Protein AF-A0A2V9WJ87-F1 (afdb_monomer_lite)

Structure (mmCIF, N/CA/C/O backbone):
data_AF-A0A2V9WJ87-F1
#
_entry.id   AF-A0A2V9WJ87-F1
#
loop_
_atom_site.group_PDB
_atom_site.id
_atom_site.type_symbol
_atom_site.label_atom_id
_atom_site.label_alt_id
_atom_site.label_comp_id
_atom_site.label_asym_id
_atom_site.label_entity_id
_atom_site.label_seq_id
_atom_site.pdbx_PDB_ins_code
_atom_site.Cartn_x
_atom_site.Cartn_y
_atom_site.Cartn_z
_atom_site.occupancy
_atom_site.B_iso_or_equiv
_atom_site.auth_seq_id
_atom_site.auth_comp_id
_atom_site.auth_asym_id
_atom_site.auth_atom_id
_atom_site.pdbx_PDB_model_num
ATOM 1 N N . TYR A 1 1 ? 5.650 -14.999 -18.131 1.00 44.69 1 TYR A N 1
ATOM 2 C CA . TYR A 1 1 ? 6.413 -15.559 -16.998 1.00 44.69 1 TYR A CA 1
ATOM 3 C C . TYR A 1 1 ? 7.760 -14.860 -16.969 1.00 44.69 1 TYR A C 1
ATOM 5 O O . TYR A 1 1 ? 8.395 -14.814 -18.010 1.00 44.69 1 TYR A O 1
ATOM 13 N N . LEU A 1 2 ? 8.139 -14.256 -15.836 1.00 58.69 2 LEU A N 1
ATOM 14 C CA . LEU A 1 2 ? 9.395 -13.498 -15.696 1.00 58.69 2 LEU A CA 1
ATOM 15 C C . LEU A 1 2 ? 10.621 -14.422 -15.558 1.00 58.69 2 LEU A C 1
ATOM 17 O O . LEU A 1 2 ? 11.732 -14.021 -15.873 1.00 58.69 2 LEU A O 1
ATOM 21 N N . ILE A 1 3 ? 10.403 -15.671 -15.133 1.00 65.00 3 ILE A N 1
ATOM 22 C CA . ILE A 1 3 ? 11.434 -16.705 -15.019 1.00 65.00 3 ILE A CA 1
ATOM 23 C C . ILE A 1 3 ? 11.140 -17.795 -16.051 1.00 65.00 3 ILE A C 1
ATOM 25 O O . ILE A 1 3 ? 10.072 -18.415 -16.024 1.00 65.00 3 ILE A O 1
ATOM 29 N N . ASP A 1 4 ? 12.089 -18.030 -16.957 1.00 68.00 4 ASP A N 1
ATOM 30 C CA . ASP A 1 4 ? 12.098 -19.208 -17.819 1.00 68.00 4 ASP A CA 1
ATOM 31 C C . ASP A 1 4 ? 12.464 -20.420 -16.957 1.00 68.00 4 ASP A C 1
ATOM 33 O O . ASP A 1 4 ? 13.606 -20.577 -16.532 1.00 68.00 4 ASP A O 1
ATOM 37 N N . ARG A 1 5 ? 11.494 -21.300 -16.686 1.00 75.81 5 ARG A N 1
ATOM 38 C CA . ARG A 1 5 ? 11.727 -22.517 -15.889 1.00 75.81 5 ARG A CA 1
ATOM 39 C C . ARG A 1 5 ? 12.830 -23.402 -16.485 1.00 75.81 5 ARG A C 1
ATOM 41 O O . ARG A 1 5 ? 13.493 -24.119 -15.745 1.00 75.81 5 ARG A O 1
ATOM 48 N N . SER A 1 6 ? 13.010 -23.380 -17.806 1.00 79.81 6 SER A N 1
ATOM 49 C CA . SER A 1 6 ? 14.065 -24.136 -18.492 1.00 79.81 6 SER A CA 1
ATOM 50 C C . SER A 1 6 ? 15.422 -23.425 -18.478 1.00 79.81 6 SER A C 1
ATOM 52 O O . SER A 1 6 ? 16.446 -24.065 -18.705 1.00 79.81 6 SER A O 1
ATOM 54 N N . LYS A 1 7 ? 15.441 -22.122 -18.171 1.00 72.19 7 LYS A N 1
ATOM 55 C CA . LYS A 1 7 ? 16.635 -21.271 -18.095 1.00 72.19 7 LYS A CA 1
ATOM 56 C C . LYS A 1 7 ? 16.503 -20.273 -16.943 1.00 72.19 7 LYS A C 1
ATOM 58 O O . LYS A 1 7 ? 16.450 -19.065 -17.153 1.00 72.19 7 LYS A O 1
ATOM 63 N N . MET A 1 8 ? 16.487 -20.780 -15.710 1.00 73.00 8 MET A N 1
ATOM 64 C CA . MET A 1 8 ? 16.284 -19.971 -14.493 1.00 73.00 8 MET A CA 1
ATOM 65 C C . MET A 1 8 ? 17.456 -19.027 -14.158 1.00 73.00 8 MET A C 1
ATOM 67 O O . MET A 1 8 ? 17.445 -18.386 -13.113 1.00 73.00 8 MET A O 1
ATOM 71 N N . GLY A 1 9 ? 18.467 -18.947 -15.030 1.00 71.12 9 GLY A N 1
ATOM 72 C CA . GLY A 1 9 ? 19.769 -18.366 -14.727 1.00 71.12 9 GLY A CA 1
ATOM 73 C C . GLY A 1 9 ? 20.546 -19.262 -13.757 1.00 71.12 9 GLY A C 1
ATOM 74 O O . GLY A 1 9 ? 20.034 -19.688 -12.727 1.00 71.12 9 GLY A O 1
ATOM 75 N N . HIS A 1 10 ? 21.790 -19.598 -14.090 1.00 71.12 10 HIS A N 1
ATOM 76 C CA . HIS A 1 10 ? 22.669 -20.310 -13.159 1.00 71.12 10 HIS A CA 1
ATOM 77 C C . HIS A 1 10 ? 23.276 -19.322 -12.165 1.00 71.12 10 HIS A C 1
ATOM 79 O O . HIS A 1 10 ? 23.494 -18.169 -12.516 1.00 71.12 10 HIS A O 1
ATOM 85 N N . TYR A 1 11 ? 23.583 -19.778 -10.951 1.00 75.00 11 TYR A N 1
ATOM 86 C CA . TYR A 1 11 ? 24.347 -18.994 -9.980 1.00 75.00 11 TYR A CA 1
ATOM 87 C C . TYR A 1 11 ? 25.627 -18.430 -10.616 1.00 75.00 11 TYR A C 1
ATOM 89 O O . TYR A 1 11 ? 26.468 -19.199 -11.093 1.00 75.00 11 TYR A O 1
ATOM 97 N N . CYS A 1 12 ? 25.788 -17.104 -10.624 1.00 74.50 12 CYS A N 1
ATOM 98 C CA . CYS A 1 12 ? 26.999 -16.484 -11.151 1.00 74.50 12 CYS A CA 1
ATOM 99 C C . CYS A 1 12 ? 28.064 -16.276 -10.062 1.00 74.50 12 CYS A C 1
ATOM 101 O O . CYS A 1 12 ? 28.164 -15.208 -9.465 1.00 74.50 12 CYS A O 1
ATOM 103 N N . ALA A 1 13 ? 28.912 -17.287 -9.850 1.00 73.88 13 ALA A N 1
ATOM 104 C CA . ALA A 1 13 ? 29.952 -17.295 -8.811 1.00 73.88 13 ALA A CA 1
ATOM 105 C C . ALA A 1 13 ? 31.088 -16.260 -8.992 1.00 73.88 13 ALA A C 1
ATOM 107 O O . ALA A 1 13 ? 31.872 -16.058 -8.070 1.00 73.88 13 ALA A O 1
ATOM 108 N N . GLY A 1 14 ? 31.209 -15.636 -10.170 1.00 78.25 14 GLY A N 1
ATOM 109 C CA . GLY A 1 14 ? 32.289 -14.696 -10.508 1.00 78.25 14 GLY A CA 1
ATOM 110 C C . GLY A 1 14 ? 31.815 -13.395 -11.154 1.00 78.25 14 GLY A C 1
ATOM 111 O O . GLY A 1 14 ? 32.627 -12.649 -11.700 1.00 78.25 14 GLY A O 1
ATOM 112 N N . CYS A 1 15 ? 30.509 -13.124 -11.140 1.00 76.56 15 CYS A N 1
ATOM 113 C CA . CYS A 1 15 ? 29.989 -11.867 -11.656 1.00 76.56 15 CYS A CA 1
ATOM 114 C C . CYS A 1 15 ? 30.358 -10.719 -10.714 1.00 76.56 15 CYS A C 1
ATOM 116 O O . CYS A 1 15 ? 30.131 -10.787 -9.512 1.00 76.56 15 CYS A O 1
ATOM 118 N N . THR A 1 16 ? 30.867 -9.627 -11.279 1.00 75.31 16 THR A N 1
ATOM 119 C CA . THR A 1 16 ? 31.086 -8.360 -10.560 1.00 75.31 16 THR A CA 1
ATOM 120 C C . THR A 1 16 ? 29.870 -7.430 -10.627 1.00 75.31 16 THR A C 1
ATOM 122 O O . THR A 1 16 ? 29.937 -6.295 -10.161 1.00 75.31 16 THR A O 1
ATOM 125 N N . ARG A 1 17 ? 28.778 -7.887 -11.258 1.00 71.69 17 ARG A N 1
ATOM 126 C CA . ARG A 1 17 ? 27.504 -7.177 -11.435 1.00 71.69 17 ARG A CA 1
ATOM 127 C C . ARG A 1 17 ? 26.336 -8.157 -11.401 1.00 71.69 17 ARG A C 1
ATOM 129 O O . ARG A 1 17 ? 26.476 -9.290 -11.867 1.00 71.69 17 ARG A O 1
ATOM 136 N N . ASP A 1 18 ? 25.175 -7.685 -10.973 1.00 74.62 18 ASP A N 1
ATOM 137 C CA . ASP A 1 18 ? 23.938 -8.459 -10.850 1.00 74.62 18 ASP A CA 1
ATOM 138 C C . ASP A 1 18 ? 23.266 -8.745 -12.205 1.00 74.62 18 ASP A C 1
ATOM 140 O O . ASP A 1 18 ? 22.149 -8.332 -12.501 1.00 74.62 18 ASP A O 1
ATOM 144 N N . SER A 1 19 ? 23.962 -9.498 -13.061 1.00 75.94 19 SER A N 1
ATOM 145 C CA . SER A 1 19 ? 23.537 -9.836 -14.432 1.00 75.94 19 SER A CA 1
ATOM 146 C C . SER A 1 19 ? 22.246 -10.662 -14.525 1.00 75.94 19 SER A C 1
ATOM 148 O O . SER A 1 19 ? 21.696 -10.821 -15.613 1.00 75.94 19 SER A O 1
ATOM 150 N N . GLN A 1 20 ? 21.767 -11.195 -13.399 1.00 78.19 20 GLN A N 1
ATOM 151 C CA . GLN A 1 20 ? 20.549 -12.002 -13.303 1.00 78.19 20 GLN A CA 1
ATOM 152 C C . GLN A 1 20 ? 19.342 -11.203 -12.796 1.00 78.19 20 GLN A C 1
ATOM 154 O O . GLN A 1 20 ? 18.224 -11.721 -12.789 1.00 78.19 20 GLN A O 1
ATOM 159 N N . ILE A 1 21 ? 19.552 -9.960 -12.361 1.00 80.88 21 ILE A N 1
ATOM 160 C CA . ILE A 1 21 ? 18.493 -9.097 -11.855 1.00 80.88 21 ILE A CA 1
ATOM 161 C C . ILE A 1 21 ? 17.930 -8.289 -13.021 1.00 80.88 21 ILE A C 1
ATOM 163 O O . ILE A 1 21 ? 18.637 -7.539 -13.687 1.00 80.88 21 ILE A O 1
ATOM 167 N N . VAL A 1 22 ? 16.631 -8.458 -13.279 1.00 85.00 22 VAL A N 1
ATOM 168 C CA . VAL A 1 22 ? 15.937 -7.777 -14.386 1.00 85.00 22 VAL A CA 1
ATOM 169 C C . VAL A 1 22 ? 15.957 -6.258 -14.198 1.00 85.00 22 VAL A C 1
ATOM 171 O O . VAL A 1 22 ? 16.007 -5.512 -15.174 1.00 85.00 22 VAL A O 1
ATOM 174 N N . GLN A 1 23 ? 15.913 -5.796 -12.946 1.00 91.31 23 GLN A N 1
ATOM 175 C CA . GLN A 1 23 ? 15.969 -4.384 -12.609 1.00 91.31 23 GLN A CA 1
ATOM 176 C C . GLN A 1 23 ? 16.370 -4.164 -11.154 1.00 91.31 23 GLN A C 1
ATOM 178 O O . GLN A 1 23 ? 15.815 -4.791 -10.254 1.00 91.31 23 GLN A O 1
ATOM 183 N N . GLU A 1 24 ? 17.241 -3.186 -10.931 1.00 91.56 24 GLU A N 1
ATOM 184 C CA . GLU A 1 24 ? 17.530 -2.634 -9.612 1.00 91.56 24 GLU A CA 1
ATOM 185 C C . GLU A 1 24 ? 17.146 -1.161 -9.586 1.00 91.56 24 GLU A C 1
ATOM 187 O O . GLU A 1 24 ? 17.433 -0.416 -10.523 1.00 91.56 24 GLU A O 1
ATOM 192 N N . LEU A 1 25 ? 16.499 -0.738 -8.502 1.00 94.12 25 LEU A N 1
ATOM 193 C CA . LEU A 1 25 ? 16.142 0.657 -8.265 1.00 94.12 25 LEU A CA 1
ATOM 194 C C . LEU A 1 25 ? 16.684 1.094 -6.898 1.00 94.12 25 LEU A C 1
ATOM 196 O O . LEU A 1 25 ? 15.941 1.091 -5.910 1.00 94.12 25 LEU A O 1
ATOM 200 N N . PRO A 1 26 ? 17.983 1.438 -6.813 1.00 92.19 26 PRO A N 1
ATOM 201 C CA . PRO A 1 26 ? 18.591 1.873 -5.565 1.00 92.19 26 PRO A CA 1
ATOM 202 C C . PRO A 1 26 ? 17.840 3.072 -4.982 1.00 92.19 26 PRO A C 1
ATOM 204 O O . PRO A 1 26 ? 17.550 4.037 -5.690 1.00 92.19 26 PRO A O 1
ATOM 207 N N . SER A 1 27 ? 17.521 3.005 -3.689 1.00 92.44 27 SER A N 1
ATOM 208 C CA . SER A 1 27 ? 16.858 4.088 -2.948 1.00 92.44 27 SER A CA 1
ATOM 209 C C . SER A 1 27 ? 15.468 4.490 -3.467 1.00 92.44 27 SER A C 1
ATOM 211 O O . SER A 1 27 ? 14.987 5.579 -3.151 1.00 92.44 27 SER A O 1
ATOM 213 N N . ALA A 1 28 ? 14.790 3.636 -4.245 1.00 94.75 28 ALA A N 1
ATOM 214 C CA . ALA A 1 28 ? 13.426 3.919 -4.704 1.00 94.75 28 ALA A CA 1
ATOM 215 C C . ALA A 1 28 ? 12.392 3.933 -3.567 1.00 94.75 28 ALA A C 1
ATOM 217 O O . ALA A 1 28 ? 11.374 4.623 -3.674 1.00 94.75 28 ALA A O 1
ATOM 218 N N . LEU A 1 29 ? 12.668 3.184 -2.498 1.00 95.25 29 LEU A N 1
ATOM 219 C CA . LEU 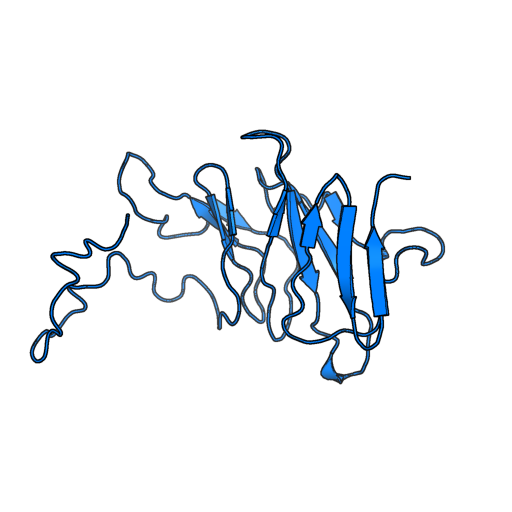A 1 29 ? 11.877 3.063 -1.276 1.00 95.25 29 LEU A CA 1
ATOM 220 C C . LEU A 1 29 ? 12.812 3.103 -0.060 1.00 95.25 29 LEU A C 1
ATOM 222 O O . LEU A 1 29 ? 14.018 2.875 -0.182 1.00 95.25 29 LEU A O 1
ATOM 226 N N . THR A 1 30 ? 12.239 3.343 1.114 1.00 95.38 30 THR A N 1
ATOM 227 C CA . THR A 1 30 ? 12.860 3.012 2.406 1.00 95.38 30 THR A CA 1
ATOM 228 C C . THR A 1 30 ? 12.801 1.491 2.663 1.00 95.38 30 THR A C 1
ATOM 230 O O . THR A 1 30 ? 12.518 0.704 1.755 1.00 95.38 30 THR A O 1
ATOM 233 N N . SER A 1 31 ? 13.057 1.049 3.901 1.00 95.44 31 SER A N 1
ATOM 234 C CA . SER A 1 31 ? 12.901 -0.348 4.322 1.00 95.44 31 SER A CA 1
ATOM 235 C C . SER A 1 31 ? 11.501 -0.883 3.998 1.00 95.44 31 SER A C 1
ATOM 237 O O . SER A 1 31 ? 10.500 -0.466 4.579 1.00 95.44 31 SER A O 1
ATOM 239 N N . ASN A 1 32 ? 11.421 -1.828 3.065 1.00 95.62 32 ASN A N 1
ATOM 240 C CA . ASN A 1 32 ? 10.158 -2.398 2.617 1.00 95.62 32 ASN A CA 1
ATOM 241 C C . ASN A 1 32 ? 9.959 -3.806 3.199 1.00 95.62 32 ASN A C 1
ATOM 243 O O . ASN A 1 32 ? 10.649 -4.745 2.806 1.00 95.62 32 ASN A O 1
ATOM 247 N N . PHE A 1 33 ? 8.977 -3.957 4.091 1.00 96.69 33 PHE A N 1
ATOM 248 C CA . PHE A 1 33 ? 8.603 -5.236 4.720 1.00 96.69 33 PHE A CA 1
ATOM 249 C C . PHE A 1 33 ? 7.301 -5.826 4.156 1.00 96.69 33 PHE A C 1
ATOM 251 O O . PHE A 1 33 ? 6.679 -6.689 4.774 1.00 96.69 33 PHE A O 1
ATOM 258 N N . SER A 1 34 ? 6.875 -5.333 2.996 1.00 94.44 34 SER A N 1
ATOM 259 C CA . SER A 1 34 ? 5.549 -5.564 2.429 1.00 94.44 34 SER A CA 1
ATOM 260 C C . SER A 1 34 ? 5.637 -6.057 0.989 1.00 94.44 34 SER A C 1
ATOM 262 O O . SER A 1 34 ? 6.602 -5.770 0.278 1.00 94.44 34 SER A O 1
ATOM 264 N N . ALA A 1 35 ? 4.610 -6.769 0.528 1.00 96.50 35 ALA A N 1
ATOM 265 C CA . ALA A 1 35 ? 4.485 -7.107 -0.887 1.00 96.50 35 ALA A CA 1
ATOM 266 C C . ALA A 1 35 ? 3.876 -5.928 -1.671 1.00 96.50 35 ALA A C 1
ATOM 268 O O . ALA A 1 35 ? 3.003 -5.243 -1.137 1.00 96.50 35 ALA A O 1
ATOM 269 N N . PRO A 1 36 ? 4.292 -5.678 -2.925 1.00 97.69 36 PRO A N 1
ATOM 270 C CA . PRO A 1 36 ? 3.617 -4.705 -3.770 1.00 97.69 36 PRO A CA 1
ATOM 271 C C . PRO A 1 36 ? 2.269 -5.218 -4.271 1.00 97.69 36 PRO A C 1
ATOM 273 O O . PRO A 1 36 ? 2.025 -6.424 -4.339 1.00 97.69 36 PRO A O 1
ATOM 276 N N . ALA A 1 37 ? 1.441 -4.292 -4.747 1.00 98.44 37 ALA A N 1
ATOM 277 C CA . ALA A 1 37 ? 0.258 -4.616 -5.533 1.00 98.44 37 ALA A CA 1
ATOM 278 C C . ALA A 1 37 ? 0.397 -4.088 -6.960 1.00 98.44 37 ALA A C 1
ATOM 280 O O . ALA A 1 37 ? 1.001 -3.042 -7.178 1.00 98.44 37 ALA A O 1
ATOM 281 N N . TYR A 1 38 ? -0.177 -4.787 -7.936 1.00 98.19 38 TYR A N 1
ATOM 282 C CA . TYR A 1 38 ? -0.192 -4.362 -9.334 1.00 98.19 38 TYR A CA 1
ATOM 283 C C . TYR A 1 38 ? -1.622 -4.109 -9.798 1.00 98.19 38 TYR A C 1
ATOM 285 O O . TYR A 1 38 ? -2.517 -4.918 -9.551 1.00 98.19 38 TYR A O 1
ATOM 293 N N . TRP A 1 39 ? -1.821 -3.017 -10.530 1.00 98.44 39 TRP A N 1
ATOM 294 C CA . TRP A 1 39 ? -3.042 -2.773 -11.282 1.00 98.44 39 TRP A CA 1
ATOM 295 C C . TRP A 1 39 ? -2.771 -1.857 -12.467 1.00 98.44 39 TRP A C 1
ATOM 297 O O . TRP A 1 39 ? -2.139 -0.817 -12.317 1.00 98.44 39 TRP A O 1
ATOM 307 N N . ASN A 1 40 ? -3.276 -2.240 -13.641 1.00 97.12 40 ASN A N 1
ATOM 308 C CA . ASN A 1 40 ? -3.309 -1.402 -14.840 1.00 97.12 40 ASN A CA 1
ATOM 309 C C . ASN A 1 40 ? -1.969 -0.692 -15.146 1.00 97.12 40 ASN A C 1
ATOM 311 O O . ASN A 1 40 ? -1.891 0.535 -15.181 1.00 97.12 40 ASN A O 1
ATOM 315 N N . ASN A 1 41 ? -0.898 -1.474 -15.326 1.00 97.31 41 ASN A N 1
ATOM 316 C CA . ASN A 1 41 ? 0.463 -0.977 -15.590 1.00 97.31 41 ASN A CA 1
ATOM 317 C C . ASN A 1 41 ? 1.040 -0.063 -14.499 1.00 97.31 41 ASN A C 1
ATOM 319 O O . ASN A 1 41 ? 1.945 0.723 -14.764 1.00 97.31 41 ASN A O 1
ATOM 323 N N . THR A 1 42 ? 0.546 -0.184 -13.270 1.00 98.62 42 THR A N 1
ATOM 324 C CA . THR A 1 42 ? 1.065 0.528 -12.104 1.00 98.62 42 THR A CA 1
ATOM 325 C C . THR A 1 42 ? 1.336 -0.463 -10.980 1.00 98.62 42 THR A C 1
ATOM 327 O O . THR A 1 42 ? 0.518 -1.343 -10.710 1.00 98.62 42 THR A O 1
ATOM 330 N N . VAL A 1 43 ? 2.491 -0.332 -10.331 1.00 98.62 43 VAL A N 1
ATOM 331 C CA . VAL A 1 43 ? 2.865 -1.102 -9.142 1.00 98.62 43 VAL A CA 1
ATOM 332 C C . VAL A 1 43 ? 2.920 -0.167 -7.942 1.00 98.62 43 VAL A C 1
ATOM 334 O O . VAL A 1 43 ? 3.503 0.915 -8.009 1.00 98.62 43 VAL A O 1
ATOM 337 N N . TYR A 1 44 ? 2.298 -0.590 -6.849 1.00 98.81 44 TYR A N 1
ATOM 338 C CA . TYR A 1 44 ? 2.120 0.181 -5.628 1.00 98.81 44 TYR A CA 1
ATOM 339 C C . TYR A 1 44 ? 2.928 -0.436 -4.493 1.00 98.81 44 TYR A C 1
ATOM 341 O O . TYR A 1 44 ? 2.838 -1.642 -4.259 1.00 98.81 44 TYR A O 1
ATOM 349 N N . PHE A 1 45 ? 3.663 0.399 -3.766 1.00 98.50 45 PHE A N 1
ATOM 350 C CA . PHE A 1 45 ? 4.467 0.013 -2.608 1.00 98.50 45 PHE A CA 1
ATOM 351 C C . PHE A 1 45 ? 4.148 0.914 -1.419 1.00 98.50 45 PHE A C 1
ATOM 353 O O . PHE A 1 45 ? 3.873 2.102 -1.601 1.00 98.50 45 PHE A O 1
ATOM 360 N N . TRP A 1 46 ? 4.235 0.365 -0.208 1.00 98.00 46 TRP A N 1
ATOM 361 C CA . TRP A 1 46 ? 4.130 1.141 1.025 1.00 98.00 46 TRP A CA 1
ATOM 362 C C . TRP A 1 46 ? 5.157 0.653 2.050 1.00 98.00 46 TRP A C 1
ATOM 364 O O . TRP A 1 46 ? 4.909 -0.268 2.833 1.00 98.00 46 TRP A O 1
ATOM 374 N N . ALA A 1 47 ? 6.333 1.270 2.003 1.00 97.94 47 ALA A N 1
ATOM 375 C CA . ALA A 1 47 ? 7.460 0.948 2.867 1.00 97.94 47 ALA A CA 1
ATOM 376 C C . ALA A 1 47 ? 7.335 1.609 4.258 1.00 97.94 47 ALA A C 1
ATOM 378 O O . ALA A 1 47 ? 6.458 2.444 4.496 1.00 97.94 47 ALA A O 1
ATOM 379 N N . GLU A 1 48 ? 8.200 1.215 5.191 1.00 98.00 48 GLU A N 1
ATOM 380 C CA . GLU A 1 48 ? 8.286 1.798 6.533 1.00 98.00 48 GLU A CA 1
ATOM 381 C C . GLU A 1 48 ? 8.730 3.267 6.477 1.00 98.00 48 GLU A C 1
ATOM 383 O O . GLU A 1 48 ? 9.681 3.612 5.779 1.00 98.00 48 GLU A O 1
ATOM 388 N N . ASN A 1 49 ? 8.111 4.129 7.287 1.00 97.69 49 ASN A N 1
ATOM 389 C CA . ASN A 1 49 ? 8.401 5.567 7.358 1.00 97.69 49 ASN A CA 1
ATOM 390 C C . ASN A 1 49 ? 8.325 6.254 5.985 1.00 97.69 49 ASN A C 1
ATOM 392 O O . ASN A 1 49 ? 8.999 7.252 5.729 1.00 97.69 49 ASN A O 1
ATOM 396 N N . ASP A 1 50 ? 7.482 5.718 5.107 1.00 97.62 50 ASP A N 1
ATOM 397 C CA . ASP A 1 50 ? 7.287 6.188 3.746 1.00 97.62 50 ASP A CA 1
ATOM 398 C C . ASP A 1 50 ? 5.795 6.276 3.425 1.00 97.62 50 ASP A C 1
ATOM 400 O O . ASP A 1 50 ? 4.925 5.835 4.185 1.00 97.62 50 ASP A O 1
ATOM 404 N N . VAL A 1 51 ? 5.505 6.904 2.296 1.00 98.06 51 VAL A N 1
ATOM 405 C CA . VAL A 1 51 ? 4.161 7.088 1.754 1.00 98.06 51 VAL A CA 1
ATOM 406 C C . VAL A 1 51 ? 3.832 5.992 0.740 1.00 98.06 51 VAL A C 1
ATOM 408 O O . VAL A 1 51 ? 4.725 5.325 0.214 1.00 98.06 51 VAL A O 1
ATOM 411 N N . LEU A 1 52 ? 2.549 5.843 0.400 1.00 98.62 52 LEU A N 1
ATOM 412 C CA . LEU A 1 52 ? 2.144 5.015 -0.737 1.00 98.62 52 LEU A CA 1
ATOM 413 C C . LEU A 1 52 ? 2.783 5.573 -2.002 1.00 98.62 52 LEU A C 1
ATOM 415 O O . LEU A 1 52 ? 2.528 6.725 -2.355 1.00 98.62 52 LEU A O 1
ATOM 419 N N . ARG A 1 53 ? 3.568 4.764 -2.708 1.00 98.56 53 ARG A N 1
ATOM 420 C CA . ARG A 1 53 ? 4.212 5.140 -3.970 1.00 98.56 53 ARG A CA 1
ATOM 421 C C . ARG A 1 53 ? 3.685 4.287 -5.104 1.00 98.56 53 ARG A C 1
ATOM 423 O O . ARG A 1 53 ? 3.580 3.071 -4.974 1.00 98.56 53 ARG A O 1
ATOM 430 N N . ALA A 1 54 ? 3.386 4.937 -6.220 1.00 98.69 54 ALA A N 1
ATOM 431 C CA . ALA A 1 54 ? 2.982 4.308 -7.466 1.00 98.69 54 ALA A CA 1
ATOM 432 C C . ALA A 1 54 ? 4.118 4.434 -8.486 1.00 98.69 54 ALA A C 1
ATOM 434 O O . ALA A 1 54 ? 4.605 5.538 -8.721 1.00 98.69 54 ALA A O 1
ATOM 435 N N . PHE A 1 55 ? 4.513 3.332 -9.110 1.00 98.62 55 PHE A N 1
ATOM 436 C CA . PHE A 1 55 ? 5.498 3.272 -10.193 1.00 98.62 55 PHE A CA 1
ATOM 437 C C . PHE A 1 55 ? 4.806 2.766 -11.454 1.00 98.62 55 PHE A C 1
ATOM 439 O O . PHE A 1 55 ? 4.003 1.836 -11.367 1.00 98.62 55 PHE A O 1
ATOM 446 N N . SER A 1 56 ? 5.098 3.343 -12.622 1.00 98.25 56 SER A N 1
ATOM 447 C CA . SER A 1 56 ? 4.604 2.745 -13.866 1.00 98.25 56 SER A CA 1
ATOM 448 C C . SER A 1 56 ? 5.365 1.453 -14.146 1.00 98.25 56 SER A C 1
ATOM 450 O O . SER A 1 56 ? 6.524 1.314 -13.765 1.00 98.25 56 SER A O 1
ATOM 452 N N . PHE A 1 57 ? 4.714 0.503 -14.806 1.00 98.00 57 PHE A N 1
ATOM 453 C CA . PHE A 1 57 ? 5.292 -0.767 -15.218 1.00 98.00 57 PHE A CA 1
ATOM 454 C C . PHE A 1 57 ? 5.123 -0.956 -16.721 1.00 98.00 57 PHE A C 1
ATOM 456 O O . PHE A 1 57 ? 4.059 -0.673 -17.273 1.00 98.00 57 PHE A O 1
ATOM 463 N N . ASN A 1 58 ? 6.160 -1.485 -17.368 1.00 96.44 58 ASN A N 1
ATOM 464 C CA . ASN A 1 58 ? 6.155 -1.867 -18.776 1.00 96.44 58 ASN A CA 1
ATOM 465 C C . ASN A 1 58 ? 5.876 -0.697 -19.742 1.00 96.44 58 ASN A C 1
ATOM 467 O O . ASN A 1 58 ? 5.264 -0.869 -20.800 1.00 96.44 58 ASN A O 1
ATOM 471 N N . ALA A 1 59 ? 6.330 0.510 -19.390 1.00 92.94 59 ALA A N 1
ATOM 472 C CA . ALA A 1 59 ? 6.264 1.654 -20.292 1.00 92.94 59 ALA A CA 1
ATOM 473 C C . ALA A 1 59 ? 7.016 1.335 -21.597 1.00 92.94 59 ALA A C 1
ATOM 475 O O . ALA A 1 59 ? 8.158 0.878 -21.561 1.00 92.94 59 ALA A O 1
ATOM 476 N N . ASN A 1 60 ? 6.363 1.558 -22.743 1.00 91.88 60 ASN A N 1
ATOM 477 C CA . ASN A 1 60 ? 6.889 1.252 -24.080 1.00 91.88 60 ASN A CA 1
ATOM 478 C C . ASN A 1 60 ? 7.318 -0.219 -24.280 1.00 91.88 60 ASN A C 1
ATOM 480 O O . ASN A 1 60 ? 8.197 -0.493 -25.091 1.00 91.88 60 ASN A O 1
ATOM 484 N N . GLY A 1 61 ? 6.724 -1.168 -23.545 1.00 92.31 61 GLY A N 1
ATOM 485 C CA . GLY A 1 61 ? 7.052 -2.592 -23.684 1.00 92.31 61 GLY A CA 1
ATOM 486 C C . GLY A 1 61 ? 8.379 -3.005 -23.036 1.00 92.31 61 GLY A C 1
ATOM 487 O O . GLY A 1 61 ? 8.922 -4.049 -23.385 1.00 92.31 61 GLY A O 1
ATOM 488 N N . SER A 1 62 ? 8.917 -2.197 -22.116 1.00 93.12 62 SER A N 1
ATOM 489 C CA . SER A 1 62 ? 10.223 -2.438 -21.486 1.00 93.12 62 SER A CA 1
ATOM 490 C C . SER A 1 62 ? 10.274 -3.657 -20.561 1.00 93.12 62 SER A C 1
ATOM 492 O O . SER A 1 62 ? 11.350 -4.195 -20.324 1.00 93.12 62 SER A O 1
ATOM 494 N N . GLY A 1 63 ? 9.140 -4.071 -19.992 1.00 92.06 63 GLY A N 1
ATOM 495 C CA . GLY A 1 63 ? 9.085 -5.042 -18.898 1.00 92.06 63 GLY A CA 1
ATOM 496 C C . GLY A 1 63 ? 9.623 -4.521 -17.557 1.00 92.06 63 GLY A C 1
ATOM 497 O O . GLY A 1 63 ? 9.823 -5.321 -16.648 1.00 92.06 63 GLY A O 1
ATOM 498 N N . LEU A 1 64 ? 9.852 -3.208 -17.421 1.00 95.38 64 LEU A N 1
ATOM 499 C CA . LEU A 1 64 ? 10.503 -2.587 -16.259 1.00 95.38 64 LEU A CA 1
ATOM 500 C C . LEU A 1 64 ? 9.579 -1.610 -15.521 1.00 95.38 64 LEU A C 1
ATOM 502 O O . LEU A 1 64 ? 8.642 -1.055 -16.102 1.00 95.38 64 LEU A O 1
ATOM 506 N N . LEU A 1 65 ? 9.875 -1.361 -14.245 1.00 97.75 65 LEU A N 1
ATOM 507 C CA . LEU A 1 65 ? 9.332 -0.245 -13.473 1.00 97.75 65 LEU A CA 1
ATOM 508 C C . LEU A 1 65 ? 9.962 1.088 -13.899 1.00 97.75 65 LEU A C 1
ATOM 510 O O . LEU A 1 65 ? 11.109 1.132 -14.349 1.00 97.75 65 LEU A O 1
ATOM 514 N N . SER A 1 66 ? 9.257 2.199 -13.698 1.00 97.69 66 SER A N 1
ATOM 515 C CA . SER A 1 66 ? 9.872 3.527 -13.768 1.00 97.69 66 SER A CA 1
ATOM 516 C C . SER A 1 66 ? 10.959 3.698 -12.701 1.00 97.69 66 SER A C 1
ATOM 518 O O . SER A 1 66 ? 10.828 3.213 -11.582 1.00 97.69 66 SER A O 1
ATOM 520 N N . ALA A 1 67 ? 12.019 4.450 -13.016 1.00 95.69 67 ALA A N 1
ATOM 521 C CA . ALA A 1 67 ? 13.101 4.729 -12.062 1.00 95.69 67 ALA A CA 1
ATOM 522 C C . ALA A 1 67 ? 12.680 5.645 -10.895 1.00 95.69 67 ALA A C 1
ATOM 524 O O . ALA A 1 67 ? 13.369 5.751 -9.886 1.00 95.69 67 ALA A O 1
ATOM 525 N N . SER A 1 68 ? 11.550 6.336 -11.033 1.00 96.56 68 SER A N 1
ATOM 526 C CA . SER A 1 68 ? 10.960 7.195 -10.007 1.00 96.56 68 SER A CA 1
ATOM 527 C C . SER A 1 68 ? 9.454 6.954 -9.933 1.00 96.56 68 SER A C 1
ATOM 529 O O . SER A 1 68 ? 8.855 6.562 -10.943 1.00 96.56 68 SER A O 1
ATOM 531 N N . PRO A 1 69 ? 8.822 7.176 -8.768 1.00 97.75 69 PRO A N 1
ATOM 532 C CA . PRO A 1 69 ? 7.383 7.021 -8.642 1.00 97.75 69 PRO A CA 1
ATOM 533 C C . PRO A 1 69 ? 6.655 8.064 -9.498 1.00 97.75 69 PRO A C 1
ATOM 535 O O . PRO A 1 69 ? 7.015 9.240 -9.514 1.00 97.75 69 PRO A O 1
ATOM 538 N N . ILE A 1 70 ? 5.598 7.629 -10.176 1.00 98.00 70 ILE A N 1
ATOM 539 C CA . ILE A 1 70 ? 4.682 8.474 -10.954 1.00 98.00 70 ILE A CA 1
ATOM 540 C C . ILE A 1 70 ? 3.622 9.153 -10.075 1.00 98.00 70 ILE A C 1
ATOM 542 O O . ILE A 1 70 ? 2.904 10.038 -10.532 1.00 98.00 70 ILE A O 1
ATOM 546 N N . GLY A 1 71 ? 3.505 8.739 -8.812 1.00 98.12 71 GLY A N 1
ATOM 547 C CA . GLY A 1 71 ? 2.576 9.318 -7.852 1.00 98.12 71 GLY A CA 1
ATOM 548 C C . GLY A 1 71 ? 2.876 8.875 -6.427 1.00 98.12 71 GLY A C 1
ATOM 549 O O . GL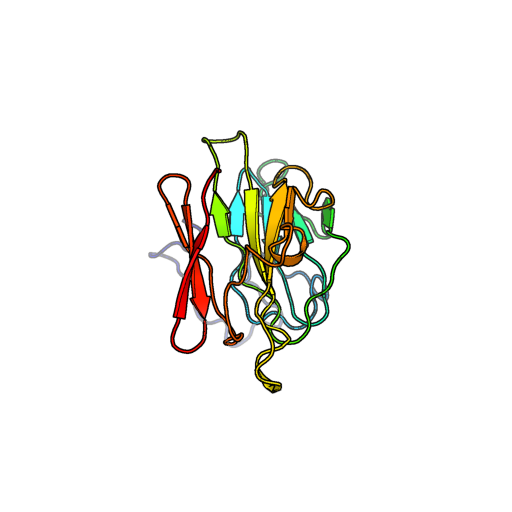Y A 1 71 ? 3.483 7.824 -6.205 1.00 98.12 71 GLY A O 1
ATOM 550 N N . LYS A 1 72 ? 2.442 9.686 -5.461 1.00 98.38 72 LYS A N 1
ATOM 551 C CA . LYS A 1 72 ? 2.559 9.386 -4.034 1.00 98.38 72 LYS A CA 1
ATOM 552 C C . LYS A 1 72 ? 1.351 9.874 -3.236 1.00 98.38 72 LYS A C 1
ATOM 554 O O . LYS A 1 72 ? 0.720 10.851 -3.645 1.00 98.38 72 LYS A O 1
ATOM 559 N N . SER A 1 73 ? 1.043 9.215 -2.121 1.00 98.31 73 SER A N 1
ATOM 560 C CA . SER A 1 73 ? 0.093 9.735 -1.130 1.00 98.31 73 SER A CA 1
ATOM 561 C C . SER A 1 73 ? 0.761 10.754 -0.196 1.00 98.31 73 SER A C 1
ATOM 563 O O . SER A 1 73 ? 1.966 11.010 -0.280 1.00 98.31 73 SER A O 1
ATOM 565 N N . ALA A 1 74 ? -0.034 11.374 0.679 1.00 96.12 74 ALA A N 1
ATOM 566 C CA . ALA A 1 74 ? 0.444 12.368 1.643 1.00 96.12 74 ALA A CA 1
ATOM 567 C C . ALA A 1 74 ? 0.845 11.769 3.003 1.00 96.12 74 ALA A C 1
ATOM 569 O O . ALA A 1 74 ? 1.636 12.368 3.727 1.00 96.12 74 ALA A O 1
ATOM 570 N N . ARG A 1 75 ? 0.277 10.615 3.373 1.00 95.38 75 ARG A N 1
ATOM 571 C CA . ARG A 1 75 ? 0.428 10.018 4.706 1.00 95.38 75 ARG A CA 1
ATOM 572 C C . ARG A 1 75 ? 1.536 8.977 4.704 1.00 95.38 75 ARG A C 1
ATOM 574 O O . ARG A 1 75 ? 1.538 8.098 3.845 1.00 95.38 75 ARG A O 1
ATOM 581 N N . SER A 1 76 ? 2.426 9.054 5.688 1.00 97.00 76 SER A N 1
ATOM 582 C CA . SER A 1 76 ? 3.393 7.999 5.968 1.00 97.00 76 SER A CA 1
ATOM 583 C C . SER A 1 76 ? 2.867 7.026 7.018 1.00 97.00 76 SER A C 1
ATOM 585 O O . SER A 1 76 ? 2.102 7.417 7.902 1.00 97.00 76 SER A O 1
ATOM 587 N N . TYR A 1 77 ? 3.290 5.768 6.920 1.00 97.38 77 TYR A N 1
ATOM 588 C CA . TYR A 1 77 ? 3.109 4.768 7.975 1.00 97.38 77 TYR A CA 1
ATOM 589 C C . TYR A 1 77 ? 4.454 4.504 8.639 1.00 97.38 77 TYR A C 1
ATOM 591 O O . TYR A 1 77 ? 5.472 4.451 7.952 1.00 97.38 77 TYR A O 1
ATOM 599 N N . ALA A 1 78 ? 4.469 4.328 9.959 1.00 97.62 78 ALA A N 1
ATOM 600 C CA . ALA A 1 78 ? 5.654 3.845 10.659 1.00 97.62 78 ALA A CA 1
ATOM 601 C C . ALA A 1 78 ? 5.819 2.331 10.427 1.00 97.62 78 ALA A C 1
ATOM 603 O O . ALA A 1 78 ? 5.165 1.744 9.560 1.00 97.62 78 ALA A O 1
ATOM 604 N N . PHE A 1 79 ? 6.702 1.681 11.186 1.00 97.50 79 PHE A N 1
ATOM 605 C CA . PHE A 1 79 ? 6.904 0.237 11.083 1.00 97.50 79 PHE A CA 1
ATOM 606 C C . PHE A 1 79 ? 5.568 -0.537 11.162 1.00 97.50 79 PHE A C 1
ATOM 608 O O . PHE A 1 79 ? 4.802 -0.316 12.107 1.00 97.50 79 PHE A O 1
ATOM 615 N N . PRO A 1 80 ? 5.287 -1.477 10.234 1.00 97.00 80 PRO A N 1
ATOM 616 C CA . PRO A 1 80 ? 6.168 -2.003 9.177 1.00 97.00 80 PRO A CA 1
ATOM 617 C C . PRO A 1 80 ? 5.956 -1.411 7.763 1.00 97.00 80 PRO A C 1
ATOM 619 O O . PRO A 1 80 ? 6.419 -1.993 6.782 1.00 97.00 80 PRO A O 1
ATOM 622 N N . GLY A 1 81 ? 5.223 -0.305 7.621 1.00 97.75 81 GLY A N 1
ATOM 623 C CA . GLY A 1 81 ? 4.588 0.078 6.357 1.00 97.75 81 GLY A CA 1
ATOM 624 C C . GLY A 1 81 ? 3.263 -0.670 6.169 1.00 97.75 81 GLY A C 1
ATOM 625 O O . GLY A 1 81 ? 2.589 -0.991 7.150 1.00 97.75 81 GLY A O 1
ATOM 626 N N . ALA A 1 82 ? 2.875 -0.966 4.926 1.00 98.12 82 ALA A N 1
ATOM 627 C CA . ALA A 1 82 ? 1.676 -1.762 4.642 1.00 98.12 82 ALA A CA 1
ATOM 628 C C . ALA A 1 82 ? 1.795 -2.580 3.351 1.00 98.12 82 ALA A C 1
ATOM 630 O O . ALA A 1 82 ? 2.429 -2.162 2.386 1.00 98.12 82 ALA A O 1
ATOM 631 N N . THR A 1 83 ? 1.130 -3.736 3.304 1.00 98.44 83 THR A N 1
ATOM 632 C CA . THR A 1 83 ? 0.924 -4.472 2.048 1.00 98.44 83 THR A CA 1
ATOM 633 C C . THR A 1 83 ? -0.350 -3.949 1.381 1.00 98.44 83 THR A C 1
ATOM 635 O O . THR A 1 83 ? -1.439 -4.202 1.906 1.00 98.44 83 THR A O 1
ATOM 638 N N . PRO A 1 84 ? -0.253 -3.187 0.272 1.00 98.44 84 PRO A N 1
ATOM 639 C CA . PRO A 1 84 ? -1.427 -2.734 -0.456 1.00 98.44 84 PRO A CA 1
ATOM 640 C C . PRO A 1 84 ? -2.194 -3.903 -1.085 1.00 98.44 84 PRO A C 1
ATOM 642 O O . PRO A 1 84 ? -1.614 -4.908 -1.492 1.00 98.44 84 PRO A O 1
ATOM 645 N N . VAL A 1 85 ? -3.507 -3.738 -1.228 1.00 98.56 85 VAL A N 1
ATOM 646 C CA . VAL A 1 85 ? -4.397 -4.663 -1.943 1.00 98.56 85 VAL A CA 1
ATOM 647 C C . VAL A 1 85 ? -5.260 -3.879 -2.916 1.00 98.56 85 VAL A C 1
ATOM 649 O O . VAL A 1 85 ? -5.727 -2.789 -2.597 1.00 98.56 85 VAL A O 1
ATOM 652 N N . ILE A 1 86 ? -5.483 -4.424 -4.111 1.00 98.56 86 ILE A N 1
ATOM 653 C CA . ILE A 1 86 ? -6.304 -3.773 -5.133 1.00 98.56 86 ILE A CA 1
ATOM 654 C C . ILE A 1 86 ? -7.682 -4.415 -5.196 1.00 98.56 86 ILE A C 1
ATOM 656 O O . ILE A 1 86 ? -7.809 -5.634 -5.283 1.00 98.56 86 ILE A O 1
ATOM 660 N N . SER A 1 87 ? -8.709 -3.575 -5.271 1.00 98.44 87 SER A N 1
ATOM 661 C CA . SER A 1 87 ? -9.994 -3.945 -5.864 1.00 98.44 87 SER A CA 1
ATOM 662 C C . SER A 1 87 ? -10.276 -3.054 -7.064 1.00 98.44 87 SER A C 1
ATOM 664 O O . SER A 1 87 ? -10.005 -1.857 -7.002 1.00 98.44 87 SER A O 1
ATOM 666 N N . ALA A 1 88 ? -10.848 -3.601 -8.132 1.00 97.88 88 ALA A N 1
ATOM 667 C CA . ALA A 1 88 ? -11.204 -2.834 -9.322 1.00 97.88 88 ALA A CA 1
ATOM 668 C C . ALA A 1 88 ? -12.323 -3.520 -10.112 1.00 97.88 88 ALA A C 1
ATOM 670 O O . ALA A 1 88 ? -12.547 -4.722 -9.963 1.00 97.88 88 ALA A O 1
ATOM 671 N N . ASN A 1 89 ? -12.970 -2.769 -11.004 1.00 96.50 8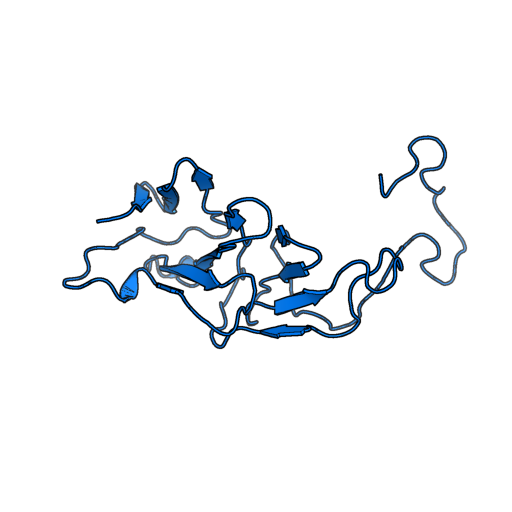9 ASN A N 1
ATOM 672 C CA . ASN A 1 89 ? -13.788 -3.328 -12.076 1.00 96.50 89 ASN A CA 1
ATOM 673 C C . ASN A 1 89 ? -12.977 -3.310 -13.383 1.00 96.50 89 ASN A C 1
ATOM 675 O O . ASN A 1 89 ? -12.950 -2.308 -14.106 1.00 96.50 89 ASN A O 1
ATOM 679 N N . GLY A 1 90 ? -12.237 -4.393 -13.638 1.00 95.75 90 GLY A N 1
ATOM 680 C CA . GLY A 1 90 ? -11.256 -4.448 -14.723 1.00 95.75 90 GLY A CA 1
ATOM 681 C C . GLY A 1 90 ? -10.208 -3.336 -14.583 1.00 95.75 90 GLY A C 1
ATOM 682 O O . GLY A 1 90 ? -9.496 -3.261 -13.581 1.00 95.75 90 GLY A O 1
ATOM 683 N N . THR A 1 91 ? -10.140 -2.448 -15.575 1.00 96.44 91 THR A N 1
ATOM 684 C CA . THR A 1 91 ? -9.246 -1.272 -15.614 1.00 96.44 91 THR A CA 1
ATOM 685 C C . THR A 1 91 ? -9.896 0.015 -15.094 1.00 96.44 91 THR A C 1
ATOM 687 O O . THR A 1 91 ? -9.309 1.092 -15.182 1.00 96.44 91 THR A O 1
ATOM 690 N N . THR A 1 92 ? -11.096 -0.077 -14.517 1.00 97.00 92 THR A N 1
ATOM 691 C CA . THR A 1 92 ? -11.850 1.065 -13.979 1.00 97.00 92 THR A CA 1
ATOM 692 C C . THR A 1 92 ? -12.091 0.928 -12.480 1.00 97.00 92 THR A C 1
ATOM 694 O O . THR A 1 92 ? -12.035 -0.170 -11.924 1.00 97.00 92 THR A O 1
ATOM 697 N N . ASN A 1 93 ? -12.358 2.057 -11.815 1.00 96.44 93 ASN A N 1
ATOM 698 C CA . ASN A 1 93 ? -12.712 2.115 -10.391 1.00 96.44 93 ASN A CA 1
ATOM 699 C C . ASN A 1 93 ? -11.729 1.366 -9.474 1.00 96.44 93 ASN A C 1
ATOM 701 O O . ASN A 1 93 ? -12.134 0.735 -8.501 1.00 96.44 93 ASN A O 1
ATOM 705 N N . GLY A 1 94 ? -10.436 1.417 -9.807 1.00 98.25 94 GLY A N 1
ATOM 706 C CA . GLY A 1 94 ? -9.386 0.818 -8.997 1.00 98.25 94 GLY A CA 1
ATOM 707 C C . GLY A 1 94 ? -9.212 1.552 -7.670 1.00 98.25 94 GLY A C 1
ATOM 708 O O . GLY A 1 94 ? -9.135 2.785 -7.633 1.00 98.25 94 GLY A O 1
ATOM 709 N N . ILE A 1 95 ? -9.107 0.784 -6.591 1.00 98.75 95 ILE A N 1
ATOM 710 C CA . ILE A 1 95 ? -8.877 1.259 -5.228 1.00 98.75 95 ILE A CA 1
ATOM 711 C C . ILE A 1 95 ? -7.673 0.514 -4.661 1.00 98.75 95 ILE A C 1
ATOM 713 O O . ILE A 1 95 ? -7.623 -0.715 -4.727 1.00 98.75 95 ILE A O 1
ATOM 717 N N . VAL A 1 96 ? -6.730 1.265 -4.094 1.00 98.81 96 VAL A N 1
ATOM 718 C CA . VAL A 1 96 ? -5.628 0.736 -3.289 1.00 98.81 96 VAL A CA 1
ATOM 719 C C . VAL A 1 96 ? -6.053 0.765 -1.828 1.00 98.81 96 VAL A C 1
ATOM 721 O O . VAL A 1 96 ? -6.225 1.840 -1.255 1.00 98.81 96 VAL A O 1
ATOM 724 N N . TRP A 1 97 ? -6.222 -0.410 -1.240 1.00 98.75 97 TRP A N 1
ATOM 725 C CA . TRP A 1 97 ? -6.519 -0.602 0.173 1.00 98.75 97 TRP A CA 1
ATOM 726 C C . TRP A 1 97 ? -5.238 -0.861 0.951 1.00 98.75 97 TRP A C 1
ATOM 728 O O . TRP A 1 97 ? -4.373 -1.608 0.495 1.00 98.75 97 TRP A O 1
ATOM 738 N N . SER A 1 98 ? -5.135 -0.284 2.139 1.00 98.44 98 SER A N 1
ATOM 739 C CA . SER A 1 98 ? -4.021 -0.501 3.061 1.00 98.44 98 SER A CA 1
ATOM 740 C C . SER A 1 98 ? -4.499 -0.381 4.501 1.00 98.44 98 SER A C 1
ATOM 742 O O . SER A 1 98 ? -5.476 0.311 4.786 1.00 98.44 98 SER A O 1
ATOM 744 N N . VAL A 1 99 ? -3.812 -1.057 5.418 1.00 98.44 99 VAL A N 1
ATOM 745 C CA . VAL A 1 99 ? -4.087 -0.958 6.854 1.00 98.44 99 VAL A CA 1
ATOM 746 C C . VAL A 1 99 ? -2.861 -0.352 7.521 1.00 98.44 99 VAL A C 1
ATOM 748 O O . VAL A 1 99 ? -1.781 -0.935 7.464 1.00 98.44 99 VAL A O 1
ATOM 751 N N . ASP A 1 100 ? -3.025 0.816 8.138 1.00 98.12 100 ASP A N 1
ATOM 752 C CA . ASP A 1 100 ? -2.011 1.382 9.019 1.00 98.12 100 ASP A CA 1
ATOM 753 C C . ASP A 1 100 ? -2.008 0.584 10.323 1.00 98.12 100 ASP A C 1
ATOM 755 O O . ASP A 1 100 ? -2.981 0.595 11.084 1.00 98.12 100 ASP A O 1
ATOM 759 N N . THR A 1 101 ? -0.914 -0.133 10.569 1.00 98.19 101 THR A N 1
ATOM 760 C CA . THR A 1 101 ? -0.716 -0.933 11.783 1.00 98.19 101 THR A CA 1
ATOM 761 C C . THR A 1 101 ? 0.349 -0.341 12.702 1.00 98.19 101 THR A C 1
ATOM 763 O O . THR A 1 101 ? 0.802 -1.025 13.618 1.00 98.19 101 THR A O 1
ATOM 766 N N . SER A 1 102 ? 0.748 0.917 12.488 1.00 97.62 102 SER A N 1
ATOM 767 C CA . SER A 1 102 ? 1.835 1.584 13.225 1.00 97.62 102 SER A CA 1
ATOM 768 C C . SER A 1 102 ? 1.634 1.566 14.745 1.00 97.62 102 SER A C 1
ATOM 770 O O . SER A 1 102 ? 2.595 1.573 15.509 1.00 97.62 102 SER A O 1
ATOM 772 N N . ALA A 1 103 ? 0.382 1.496 15.201 1.00 97.69 103 ALA A N 1
ATOM 773 C CA . ALA A 1 103 ? 0.027 1.484 16.615 1.00 97.69 103 ALA A CA 1
ATOM 774 C C . ALA A 1 103 ? 0.130 0.101 17.299 1.00 97.69 103 ALA A C 1
ATOM 776 O O . ALA A 1 103 ? -0.256 -0.031 18.461 1.00 97.69 103 ALA A O 1
ATOM 777 N N . PHE A 1 104 ? 0.641 -0.938 16.622 1.00 97.75 104 PHE A N 1
ATOM 778 C CA . PHE A 1 104 ? 0.673 -2.307 17.165 1.00 97.75 104 PHE A CA 1
ATOM 779 C C . PHE A 1 104 ? 1.416 -2.407 18.509 1.00 97.75 104 PHE A C 1
ATOM 781 O O . PHE A 1 104 ? 0.992 -3.150 19.391 1.00 97.75 104 PHE A O 1
ATOM 788 N N . ALA A 1 105 ? 2.508 -1.652 18.685 1.00 96.88 105 ALA A N 1
ATOM 789 C CA . ALA A 1 105 ? 3.343 -1.719 19.885 1.00 96.88 105 ALA A CA 1
ATOM 790 C C . ALA A 1 105 ? 2.673 -1.097 21.122 1.00 96.88 105 ALA A C 1
ATOM 792 O O . ALA A 1 105 ? 2.952 -1.512 22.243 1.00 96.88 105 ALA A O 1
ATOM 793 N N . SER A 1 106 ? 1.782 -0.121 20.927 1.00 97.00 106 SER A N 1
ATOM 794 C CA . SER A 1 106 ? 1.038 0.543 22.004 1.00 97.00 106 SER A CA 1
ATOM 795 C C . SER A 1 106 ? -0.348 -0.062 22.243 1.00 97.00 106 SER A C 1
ATOM 797 O O . SER A 1 106 ? -1.095 0.439 23.080 1.00 97.00 106 SER A O 1
ATOM 799 N N . GLY A 1 107 ? -0.721 -1.111 21.498 1.00 95.06 107 GLY A N 1
ATOM 800 C CA . GLY A 1 107 ? -2.081 -1.658 21.505 1.00 95.06 107 GLY A CA 1
ATOM 801 C C . GLY A 1 107 ? -3.126 -0.711 20.903 1.00 95.06 107 GLY A C 1
ATOM 802 O O . GLY A 1 107 ? -4.324 -0.913 21.102 1.00 95.06 107 GLY A O 1
ATOM 803 N N . GLY A 1 108 ? -2.691 0.330 20.185 1.00 96.81 108 GLY A N 1
ATOM 804 C CA . GLY A 1 108 ? -3.590 1.284 19.551 1.00 96.81 108 GLY A CA 1
ATOM 805 C C . GLY A 1 108 ? -4.313 0.697 18.338 1.00 96.81 108 GLY A C 1
ATOM 806 O O . GLY A 1 108 ? -4.050 -0.422 17.891 1.00 96.81 108 GLY A O 1
ATOM 807 N N . GLN A 1 109 ? -5.270 1.456 17.813 1.00 96.44 109 GLN A N 1
ATOM 808 C CA . GLN A 1 109 ? -6.139 0.995 16.735 1.00 96.44 109 GLN A CA 1
ATOM 809 C C . GLN A 1 109 ? -5.418 0.957 15.385 1.00 96.44 109 GLN A C 1
ATOM 811 O O . GLN A 1 109 ? -4.637 1.850 15.058 1.00 96.44 109 GLN A O 1
ATOM 816 N N . ALA A 1 110 ? -5.717 -0.071 14.592 1.00 98.06 110 ALA A N 1
ATOM 817 C CA . ALA A 1 110 ? -5.423 -0.063 13.168 1.00 98.06 110 ALA A CA 1
ATOM 818 C C . ALA A 1 110 ? -6.358 0.907 12.443 1.00 98.06 110 ALA A C 1
ATOM 820 O O . ALA A 1 110 ? -7.503 1.104 12.860 1.00 98.06 110 ALA A O 1
ATOM 821 N N . VAL A 1 111 ? -5.888 1.453 11.324 1.00 98.06 111 VAL A N 1
ATOM 822 C CA . VAL A 1 111 ? -6.670 2.370 10.490 1.00 98.06 111 VAL A CA 1
ATOM 823 C C . VAL A 1 111 ? -6.747 1.812 9.074 1.00 98.06 111 VAL A C 1
ATOM 825 O O . VAL A 1 111 ? -5.721 1.549 8.451 1.00 98.06 111 VAL A O 1
ATOM 828 N N . LEU A 1 112 ? -7.959 1.596 8.558 1.00 98.38 112 LEU A N 1
ATOM 829 C CA . LEU A 1 112 ? -8.159 1.172 7.171 1.00 98.38 112 LEU A CA 1
ATOM 830 C C . LEU A 1 112 ? -8.187 2.406 6.273 1.00 98.38 112 LEU A C 1
ATOM 832 O O . LEU A 1 112 ? -8.974 3.319 6.514 1.00 98.38 112 LEU A O 1
ATOM 836 N N . HIS A 1 113 ? -7.384 2.397 5.214 1.00 98.25 113 HIS A N 1
ATOM 837 C CA . HIS A 1 113 ? -7.331 3.454 4.211 1.00 98.25 113 HIS A CA 1
ATOM 838 C C . HIS A 1 113 ? -7.654 2.917 2.816 1.00 98.25 113 HIS A C 1
ATOM 840 O O . HIS A 1 113 ? -7.354 1.767 2.481 1.00 98.25 113 HIS A O 1
ATOM 846 N N . ALA A 1 114 ? -8.223 3.788 1.986 1.00 98.31 114 ALA A N 1
ATOM 847 C CA . ALA A 1 114 ? -8.502 3.540 0.581 1.00 98.31 114 ALA A CA 1
ATOM 848 C C . ALA A 1 114 ? -8.044 4.736 -0.257 1.00 98.31 114 ALA A C 1
ATOM 850 O O . ALA A 1 114 ? -8.447 5.867 0.005 1.00 98.31 114 ALA A O 1
ATOM 851 N N . HIS A 1 115 ? -7.248 4.494 -1.295 1.00 98.75 115 HIS A N 1
ATOM 852 C CA . HIS A 1 115 ? -6.791 5.521 -2.233 1.00 98.75 115 HIS A CA 1
ATOM 853 C C . HIS A 1 115 ? -7.260 5.204 -3.651 1.00 98.75 115 HIS A C 1
ATOM 855 O O . HIS A 1 115 ? -7.373 4.039 -4.037 1.00 98.75 115 HIS A O 1
ATOM 861 N N . LYS A 1 116 ? -7.495 6.237 -4.463 1.00 98.62 116 LYS A N 1
ATOM 862 C CA . LYS A 1 116 ? -7.824 6.061 -5.881 1.00 98.62 116 LYS A CA 1
ATOM 863 C C . LYS A 1 116 ? -6.608 5.488 -6.612 1.00 98.62 116 LYS A C 1
ATOM 865 O O . LYS A 1 116 ? -5.576 6.143 -6.695 1.00 98.62 116 LYS A O 1
ATOM 870 N N . ALA A 1 117 ? -6.715 4.298 -7.201 1.00 98.50 117 ALA A N 1
ATOM 871 C CA . ALA A 1 117 ? -5.561 3.646 -7.831 1.00 98.50 117 ALA A CA 1
ATOM 872 C C . ALA A 1 117 ? -5.001 4.442 -9.022 1.00 98.50 117 ALA A C 1
ATOM 874 O O . ALA A 1 117 ? -3.791 4.476 -9.232 1.00 98.50 117 ALA A O 1
ATOM 875 N N . SER A 1 118 ? -5.856 5.163 -9.756 1.00 97.62 118 SER A N 1
ATOM 876 C CA . SER A 1 118 ? -5.417 6.035 -10.854 1.00 97.62 118 SER A CA 1
ATOM 877 C C . SER A 1 118 ? -4.694 7.310 -10.390 1.00 97.62 118 SER A C 1
ATOM 879 O O . SER A 1 118 ? -4.130 8.014 -11.218 1.00 97.62 118 SER A O 1
ATOM 881 N N . SER A 1 119 ? -4.773 7.665 -9.102 1.00 97.69 119 SER A N 1
ATOM 882 C CA . SER A 1 119 ? -4.035 8.777 -8.494 1.00 97.69 119 SER A CA 1
ATOM 883 C C . SER A 1 119 ? -4.013 8.614 -6.975 1.00 97.69 119 SER A C 1
ATOM 885 O O . SER A 1 119 ? -4.945 9.013 -6.273 1.00 97.69 119 SER A O 1
ATOM 887 N N . VAL A 1 120 ? -2.922 8.045 -6.462 1.00 98.31 120 VAL A N 1
ATOM 888 C CA . VAL A 1 120 ? -2.743 7.749 -5.028 1.00 98.31 120 VAL A CA 1
ATOM 889 C C . VAL A 1 120 ? -2.647 8.994 -4.141 1.00 98.31 120 VAL A C 1
ATOM 891 O O . VAL A 1 120 ? -2.636 8.875 -2.922 1.00 98.31 120 VAL A O 1
ATOM 894 N N . ALA A 1 121 ? -2.619 10.191 -4.731 1.00 98.38 121 ALA A N 1
ATOM 895 C CA . ALA A 1 121 ? -2.757 11.447 -4.000 1.00 98.38 121 ALA A CA 1
ATOM 896 C C . ALA A 1 121 ? -4.182 11.660 -3.448 1.00 98.38 121 ALA A C 1
ATOM 898 O O . ALA A 1 121 ? -4.380 12.503 -2.578 1.00 98.38 121 ALA A O 1
ATOM 899 N N . ILE A 1 122 ? -5.173 10.915 -3.952 1.00 98.44 122 ILE A N 1
ATOM 900 C CA . ILE A 1 122 ? -6.580 11.039 -3.566 1.00 98.44 122 ILE A CA 1
ATOM 901 C C . ILE A 1 122 ? -6.941 9.894 -2.615 1.00 98.44 122 ILE A C 1
ATOM 903 O O . ILE A 1 122 ? -7.137 8.755 -3.050 1.00 98.44 122 ILE A O 1
ATOM 907 N N . GLU A 1 123 ? -7.051 10.204 -1.323 1.00 98.06 123 GLU A N 1
ATOM 908 C CA . GLU A 1 123 ? -7.663 9.316 -0.329 1.00 98.06 123 GLU A CA 1
ATOM 909 C C . GLU A 1 123 ? -9.190 9.341 -0.513 1.00 98.06 123 GLU A C 1
ATOM 911 O O . GLU A 1 123 ? -9.811 10.402 -0.523 1.00 98.06 123 GLU A O 1
ATOM 916 N N . LEU A 1 124 ? -9.785 8.168 -0.718 1.00 97.25 124 LEU A N 1
ATOM 917 C CA . LEU A 1 124 ? -11.226 7.978 -0.898 1.00 97.25 124 LEU A CA 1
ATOM 918 C C . LEU A 1 124 ? -11.937 7.731 0.432 1.00 97.25 124 LEU A C 1
ATOM 920 O O . LEU A 1 124 ? -13.108 8.068 0.577 1.00 97.25 124 LEU A O 1
ATOM 924 N N . TYR A 1 125 ? -11.244 7.083 1.367 1.00 96.94 125 TYR A N 1
ATOM 925 C CA . TYR A 1 125 ? -11.798 6.674 2.647 1.00 96.94 125 TYR A CA 1
ATOM 926 C C . TYR A 1 125 ? -10.684 6.405 3.661 1.00 96.94 125 TYR A C 1
ATOM 928 O O . TYR A 1 125 ? -9.629 5.866 3.318 1.00 96.94 125 TYR A O 1
ATOM 936 N N . ASN A 1 126 ? -10.967 6.728 4.919 1.00 95.94 126 ASN A N 1
ATOM 937 C CA . ASN A 1 126 ? -10.196 6.354 6.094 1.00 95.94 126 ASN A CA 1
ATOM 938 C C . ASN A 1 126 ? -11.180 6.018 7.230 1.00 95.94 126 ASN A C 1
ATOM 940 O O . ASN A 1 126 ? -12.099 6.796 7.489 1.00 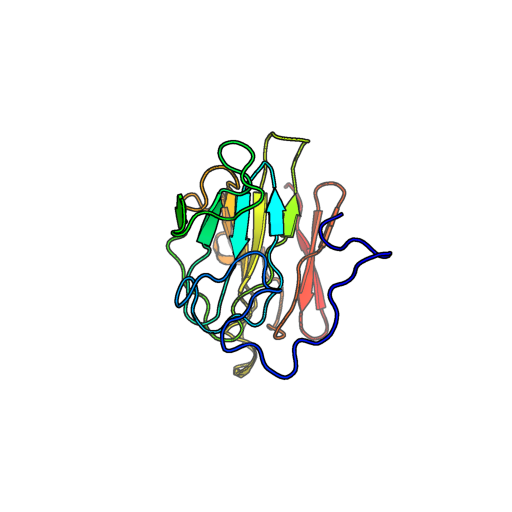95.94 126 ASN A O 1
ATOM 944 N N . SER A 1 127 ? -10.982 4.901 7.937 1.00 97.06 127 SER A N 1
ATOM 945 C CA . SER A 1 127 ? -11.869 4.476 9.033 1.00 97.06 127 SER A CA 1
ATOM 946 C C . SER A 1 127 ? -12.032 5.520 10.148 1.00 97.06 127 SER A C 1
ATOM 948 O O . SER A 1 127 ? -13.091 5.610 10.761 1.00 97.06 127 SER A O 1
ATOM 950 N N . ASN A 1 128 ? -11.055 6.405 10.348 1.00 95.19 128 ASN A N 1
ATOM 951 C CA . ASN A 1 128 ? -11.151 7.491 11.330 1.00 95.19 128 ASN A CA 1
ATOM 952 C C . ASN A 1 128 ? -12.105 8.628 10.918 1.00 95.19 128 ASN A C 1
ATOM 954 O O . ASN A 1 128 ? -12.398 9.498 11.734 1.00 95.19 128 ASN A O 1
ATOM 958 N N . GLN A 1 129 ? -12.577 8.662 9.668 1.00 94.00 129 GLN A N 1
ATOM 959 C CA . GLN A 1 129 ? -13.485 9.705 9.169 1.00 94.00 129 GLN A CA 1
ATOM 960 C C . GLN A 1 129 ? -14.958 9.411 9.482 1.00 94.00 129 GLN A C 1
ATOM 962 O O . GLN A 1 129 ? -15.806 10.293 9.345 1.00 94.00 129 GLN A O 1
ATOM 967 N N . ALA A 1 130 ? -15.291 8.181 9.880 1.00 90.31 130 ALA A N 1
ATOM 968 C CA . ALA A 1 130 ? -16.669 7.805 10.152 1.00 90.31 130 ALA A CA 1
ATOM 969 C C . ALA A 1 130 ? -17.210 8.506 11.406 1.00 90.31 130 ALA A C 1
ATOM 971 O O . ALA A 1 130 ? -16.616 8.438 12.485 1.00 90.31 130 ALA A O 1
ATOM 972 N N . ALA A 1 131 ? -18.382 9.133 11.272 1.00 90.25 131 ALA A N 1
ATOM 973 C CA . ALA A 1 131 ? -19.052 9.801 12.382 1.00 90.25 131 ALA A CA 1
ATOM 974 C C . ALA A 1 131 ? -19.247 8.857 13.581 1.00 90.25 131 ALA A C 1
ATOM 976 O O . ALA A 1 131 ? -19.487 7.657 13.421 1.00 90.25 131 ALA A O 1
ATOM 977 N N . ASN A 1 132 ? -19.155 9.425 14.787 1.00 90.94 132 ASN A N 1
ATOM 978 C CA . ASN A 1 132 ? -19.334 8.727 16.065 1.00 90.94 132 ASN A CA 1
ATOM 979 C C . ASN A 1 132 ? -18.386 7.533 16.281 1.00 90.94 132 ASN A C 1
ATOM 981 O O . ASN A 1 132 ? -18.683 6.655 17.087 1.00 90.94 132 ASN A O 1
ATOM 985 N N . GLY A 1 133 ? -17.261 7.474 15.557 1.00 89.56 133 GLY A N 1
ATOM 986 C CA . GLY A 1 133 ? -16.308 6.373 15.674 1.00 89.56 133 GLY A CA 1
ATOM 987 C C . GLY A 1 133 ? -16.907 5.025 15.275 1.00 89.56 133 GLY A C 1
ATOM 988 O O . GLY A 1 133 ? -16.571 4.018 15.886 1.00 89.56 133 GLY A O 1
ATOM 989 N N . ARG A 1 134 ? -17.816 5.001 14.289 1.00 93.44 134 ARG A N 1
ATOM 990 C CA . ARG A 1 134 ? -18.442 3.767 13.780 1.00 93.44 134 ARG A CA 1
ATOM 991 C C . ARG A 1 134 ? -17.404 2.772 13.251 1.00 93.44 134 ARG A C 1
ATOM 993 O O . ARG A 1 134 ? -17.487 1.576 13.523 1.00 93.44 134 ARG A O 1
ATOM 1000 N N . ASP A 1 135 ? -16.441 3.267 12.483 1.00 95.94 135 ASP A N 1
ATOM 1001 C CA . ASP A 1 135 ? -15.491 2.432 11.755 1.00 95.94 135 ASP A CA 1
ATOM 1002 C C . ASP A 1 135 ? -14.251 2.178 12.606 1.00 95.94 135 ASP A C 1
ATOM 1004 O O . ASP A 1 135 ? -13.322 2.978 12.644 1.00 95.94 135 ASP A O 1
ATOM 1008 N N . GLN A 1 136 ? -14.257 1.045 13.311 1.00 93.81 136 GLN A N 1
ATOM 1009 C CA . GLN A 1 136 ? -13.210 0.679 14.265 1.00 93.81 136 GLN A CA 1
ATOM 1010 C C . GLN A 1 136 ? -12.640 -0.708 13.956 1.00 93.81 136 GLN A C 1
ATOM 1012 O O . GLN A 1 136 ? -13.164 -1.705 14.477 1.00 93.81 136 GLN A O 1
ATOM 1017 N N . PRO A 1 137 ? -11.565 -0.806 13.142 1.00 95.75 137 PRO A N 1
ATOM 1018 C CA . PRO A 1 137 ? -10.941 -2.083 12.798 1.00 95.75 137 PRO A CA 1
ATOM 1019 C C . PRO A 1 137 ? -10.587 -2.935 14.025 1.00 95.75 137 PRO A C 1
ATOM 1021 O O . PRO A 1 137 ? -10.877 -4.131 14.050 1.00 95.75 137 PRO A O 1
ATOM 1024 N N . GLY A 1 138 ? -10.063 -2.305 15.080 1.00 96.69 138 GLY A N 1
ATOM 1025 C CA . GLY A 1 138 ? -9.600 -2.960 16.305 1.00 96.69 138 GLY A CA 1
ATOM 1026 C C . GLY A 1 138 ? -8.120 -2.694 16.569 1.00 96.69 138 GLY A C 1
ATOM 1027 O O . GLY A 1 138 ? -7.494 -1.910 15.859 1.00 96.69 138 GLY A O 1
ATOM 1028 N N . ALA A 1 139 ? -7.564 -3.331 17.603 1.00 98.00 139 ALA A N 1
ATOM 1029 C CA . ALA A 1 139 ? -6.155 -3.172 17.960 1.00 98.00 139 ALA A CA 1
ATOM 1030 C C . ALA A 1 139 ? -5.234 -3.703 16.848 1.00 98.00 139 ALA A C 1
ATOM 1032 O O . ALA A 1 139 ? -5.434 -4.806 16.325 1.00 98.00 139 ALA A O 1
ATOM 1033 N N . ALA A 1 140 ? -4.239 -2.899 16.479 1.00 98.06 140 ALA A N 1
ATOM 1034 C CA . ALA A 1 140 ? -3.348 -3.168 15.364 1.00 98.06 140 ALA A CA 1
ATOM 1035 C C . ALA A 1 140 ? -2.484 -4.417 15.587 1.00 98.06 140 ALA A C 1
ATOM 1037 O O . ALA A 1 140 ? -1.943 -4.645 16.667 1.00 98.06 140 ALA A O 1
ATOM 1038 N N . VAL A 1 141 ? -2.311 -5.198 14.519 1.00 96.88 141 VAL A N 1
ATOM 1039 C CA . VAL A 1 141 ? -1.367 -6.317 14.439 1.00 96.88 141 VAL A CA 1
ATOM 1040 C C . VAL A 1 141 ? -0.456 -6.047 13.252 1.00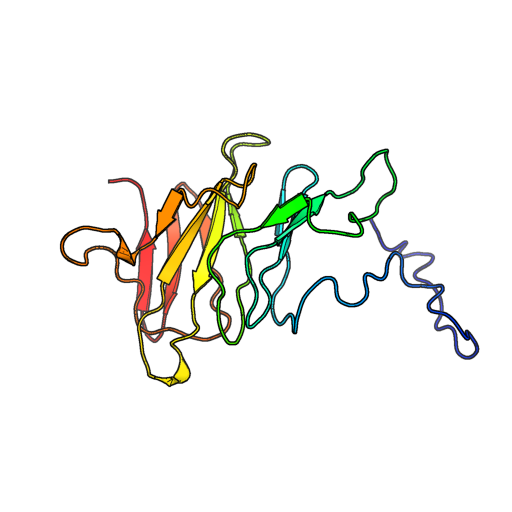 96.88 141 VAL A C 1
ATOM 1042 O O . VAL A 1 141 ? -0.942 -5.794 12.153 1.00 96.88 141 VAL A O 1
ATOM 1045 N N . LYS A 1 142 ? 0.861 -6.081 13.466 1.00 94.88 142 LYS A N 1
ATOM 1046 C CA . LYS A 1 142 ? 1.843 -5.870 12.394 1.00 94.88 142 LYS A CA 1
ATOM 1047 C C . LYS A 1 142 ? 1.603 -6.831 11.223 1.00 94.88 142 LYS A C 1
ATOM 1049 O O . LYS A 1 142 ? 1.256 -7.991 11.439 1.00 94.88 142 LYS A O 1
ATOM 1054 N N . PHE A 1 143 ? 1.838 -6.348 10.005 1.00 96.56 143 PHE A N 1
ATOM 1055 C CA . PHE A 1 143 ? 1.692 -7.111 8.756 1.00 96.56 143 PHE A CA 1
ATOM 1056 C C . PHE A 1 143 ? 0.260 -7.567 8.433 1.00 96.56 143 PHE A C 1
ATOM 1058 O O . PHE A 1 143 ? 0.078 -8.439 7.585 1.00 96.56 143 PHE A O 1
ATOM 1065 N N . ALA A 1 144 ? -0.763 -6.992 9.074 1.00 97.06 144 ALA A N 1
ATOM 1066 C CA . ALA A 1 144 ? -2.142 -7.258 8.688 1.00 97.06 144 ALA A CA 1
ATOM 1067 C C . ALA A 1 144 ? -2.391 -6.801 7.240 1.00 97.06 144 ALA A C 1
ATOM 1069 O O . ALA A 1 144 ? -2.091 -5.666 6.869 1.00 97.06 144 ALA A O 1
ATOM 1070 N N . VAL A 1 145 ? -2.963 -7.693 6.431 1.00 98.19 145 VAL A N 1
ATOM 1071 C CA . VAL A 1 145 ? -3.315 -7.432 5.031 1.00 98.19 145 VAL A CA 1
ATOM 1072 C C . VAL A 1 145 ? -4.837 -7.495 4.903 1.00 98.19 145 VAL A C 1
ATOM 1074 O O . VAL A 1 145 ? -5.428 -8.504 5.302 1.00 98.19 145 VAL A O 1
ATOM 1077 N N . PRO A 1 146 ? -5.506 -6.450 4.383 1.00 98.00 146 PRO A N 1
ATOM 1078 C CA . PRO A 1 146 ? -6.947 -6.497 4.194 1.00 98.00 146 PRO A CA 1
ATOM 1079 C C . PRO A 1 146 ? -7.297 -7.476 3.067 1.00 98.00 146 PRO A C 1
ATOM 1081 O O . PRO A 1 146 ? -6.590 -7.568 2.070 1.00 98.00 146 PRO A O 1
ATOM 1084 N N . THR A 1 147 ? -8.417 -8.184 3.183 1.00 98.31 147 THR A N 1
ATOM 1085 C CA . THR A 1 147 ? -8.974 -8.961 2.061 1.00 98.31 147 THR A CA 1
ATOM 1086 C C . THR A 1 147 ? -10.159 -8.213 1.477 1.00 98.31 147 THR A C 1
ATOM 1088 O O . THR A 1 147 ? -11.028 -7.777 2.228 1.00 98.31 147 THR A O 1
ATOM 1091 N N . VAL A 1 148 ? -10.221 -8.069 0.151 1.00 98.19 148 VAL A N 1
ATOM 1092 C CA . VAL A 1 148 ? -11.329 -7.380 -0.525 1.00 98.19 148 VAL A CA 1
ATOM 1093 C C . VAL A 1 148 ? -12.059 -8.350 -1.435 1.00 98.19 148 VAL A C 1
ATOM 1095 O O . VAL A 1 148 ? -11.473 -8.896 -2.366 1.00 98.19 148 VAL A O 1
ATOM 1098 N N . VAL A 1 149 ? -13.343 -8.576 -1.168 1.00 96.88 149 VAL A N 1
ATOM 1099 C CA . VAL A 1 149 ? -14.174 -9.492 -1.958 1.00 96.88 149 VAL A CA 1
ATOM 1100 C C . VAL A 1 149 ? -15.644 -9.102 -1.859 1.00 96.88 149 VAL A C 1
ATOM 1102 O O . VAL A 1 149 ? -16.116 -8.700 -0.796 1.00 96.88 149 VAL A O 1
ATOM 1105 N N . ASN A 1 150 ? -16.374 -9.215 -2.972 1.00 95.00 150 ASN A N 1
ATOM 1106 C CA . ASN A 1 150 ? -17.820 -8.965 -3.056 1.00 95.00 150 ASN A CA 1
ATOM 1107 C C . ASN A 1 150 ? -18.255 -7.621 -2.441 1.00 95.00 150 ASN A C 1
ATOM 1109 O O . ASN A 1 150 ? -19.232 -7.552 -1.699 1.00 95.00 150 ASN A O 1
ATOM 1113 N N . GLY A 1 151 ? -17.496 -6.554 -2.716 1.00 94.56 151 GLY A N 1
ATOM 1114 C CA . GLY A 1 151 ? -17.791 -5.206 -2.217 1.00 94.56 151 GLY A CA 1
ATOM 1115 C C . GLY A 1 151 ? -17.546 -5.007 -0.717 1.00 94.56 151 GLY A C 1
ATOM 1116 O O . GLY A 1 151 ? -18.001 -4.012 -0.159 1.00 94.56 151 GLY A O 1
ATOM 1117 N N . LYS A 1 152 ? -16.845 -5.939 -0.061 1.00 97.81 152 LYS A N 1
ATOM 1118 C CA . LYS A 1 152 ? -16.504 -5.867 1.361 1.00 97.81 152 LYS A CA 1
ATOM 1119 C C . LYS A 1 152 ? -15.001 -5.914 1.585 1.00 97.81 152 LYS A C 1
ATOM 1121 O O . LYS A 1 152 ? -14.285 -6.591 0.846 1.00 97.81 152 LYS A O 1
ATOM 1126 N N . VAL A 1 153 ? -14.550 -5.237 2.637 1.00 98.31 153 VAL A N 1
ATOM 1127 C CA . VAL A 1 153 ? -13.150 -5.220 3.079 1.00 98.31 153 VAL A CA 1
ATOM 1128 C C . VAL A 1 153 ? -13.055 -5.835 4.465 1.00 98.31 153 VAL A C 1
ATOM 1130 O O . VAL A 1 153 ? -13.679 -5.360 5.408 1.00 98.31 153 VAL A O 1
ATOM 1133 N N . TYR A 1 154 ? -12.277 -6.901 4.582 1.00 98.50 154 TYR A N 1
ATOM 1134 C CA . TYR A 1 154 ? -12.097 -7.682 5.798 1.00 98.50 154 TYR A CA 1
ATOM 1135 C C . TYR A 1 154 ? -10.743 -7.327 6.405 1.00 98.50 154 TYR A C 1
ATOM 1137 O O . TYR A 1 154 ? -9.711 -7.513 5.758 1.00 98.50 154 TYR A O 1
ATOM 1145 N N . VAL A 1 155 ? -10.746 -6.820 7.636 1.00 98.44 155 VAL A N 1
ATOM 1146 C CA . VAL A 1 155 ? -9.542 -6.395 8.358 1.00 98.44 155 VAL A CA 1
ATOM 1147 C C . VAL A 1 155 ? -9.390 -7.227 9.625 1.00 98.44 155 VAL A C 1
ATOM 1149 O O . VAL A 1 155 ? -10.232 -7.167 10.524 1.00 98.44 155 VAL A O 1
ATOM 1152 N N . GLY A 1 156 ? -8.314 -8.012 9.677 1.00 97.44 156 GLY A N 1
ATOM 1153 C CA . GLY A 1 156 ? -7.916 -8.762 10.863 1.00 97.44 156 GLY A CA 1
ATOM 1154 C C . GLY A 1 156 ? -7.138 -7.883 11.840 1.00 97.44 156 GLY A C 1
ATOM 1155 O O . GLY A 1 156 ? -6.121 -7.293 11.484 1.00 97.44 156 GLY A O 1
ATOM 1156 N N . CYS A 1 157 ? -7.611 -7.836 13.078 1.00 96.94 157 CYS A N 1
ATOM 1157 C CA . CYS A 1 157 ? -7.013 -7.150 14.217 1.00 96.94 157 CYS A CA 1
ATOM 1158 C C . CYS A 1 157 ? -6.863 -8.136 15.388 1.00 96.94 157 CYS A C 1
ATOM 1160 O O . CYS A 1 157 ? -7.337 -9.274 15.328 1.00 96.94 157 CYS A O 1
ATOM 1162 N N . ALA A 1 158 ? -6.204 -7.721 16.472 1.00 96.75 158 ALA A N 1
ATOM 1163 C CA . ALA A 1 158 ? -5.985 -8.601 17.619 1.00 96.75 158 ALA A CA 1
ATOM 1164 C C . ALA A 1 158 ? -7.329 -9.086 18.197 1.00 96.75 158 ALA A C 1
ATOM 1166 O O . ALA A 1 158 ? -8.127 -8.287 18.686 1.00 96.75 158 ALA A O 1
ATOM 1167 N N . GLY A 1 159 ? -7.596 -10.393 18.085 1.00 95.88 159 GLY A N 1
ATOM 1168 C CA . GLY A 1 159 ? -8.837 -11.022 18.554 1.00 95.88 159 GLY A CA 1
ATOM 1169 C C . GLY A 1 159 ? -10.120 -10.547 17.858 1.00 95.88 159 GLY A C 1
ATOM 1170 O O . GLY A 1 159 ? -11.207 -10.817 18.363 1.00 95.88 159 GLY A O 1
ATOM 1171 N N . LYS A 1 160 ? -10.028 -9.828 16.729 1.00 95.56 160 LYS A N 1
ATOM 1172 C CA . LYS A 1 160 ? -11.184 -9.209 16.066 1.00 95.56 160 LYS A CA 1
ATOM 1173 C C . LYS A 1 160 ? -11.053 -9.261 14.547 1.00 95.56 160 LYS A C 1
ATOM 1175 O O . LYS A 1 160 ? -10.011 -8.929 13.996 1.00 95.56 160 LYS A O 1
ATOM 1180 N N . LEU A 1 161 ? -12.143 -9.605 13.869 1.00 97.19 161 LEU A N 1
ATOM 1181 C CA . LEU A 1 161 ? -12.310 -9.393 12.434 1.00 97.19 161 LEU A CA 1
ATOM 1182 C C . LEU A 1 161 ? -13.361 -8.302 12.236 1.00 97.19 161 LEU A C 1
ATOM 1184 O O . LEU A 1 161 ? -14.485 -8.443 12.717 1.00 97.19 161 LEU A O 1
ATOM 1188 N N . THR A 1 162 ? -13.008 -7.233 11.527 1.00 97.38 162 THR A N 1
ATOM 1189 C CA . THR A 1 162 ? -13.948 -6.162 11.171 1.00 97.38 162 THR A CA 1
ATOM 1190 C C . THR A 1 162 ? -14.200 -6.184 9.670 1.00 97.38 162 THR A C 1
ATOM 1192 O O . THR A 1 162 ? -13.265 -6.332 8.883 1.00 97.38 162 THR A O 1
ATOM 1195 N N . VAL A 1 163 ? -15.467 -6.055 9.270 1.00 97.69 163 VAL A N 1
ATOM 1196 C CA . VAL A 1 163 ? -15.887 -6.092 7.865 1.00 97.69 163 VAL A CA 1
ATOM 1197 C C . VAL A 1 163 ? -16.524 -4.760 7.492 1.00 97.69 163 VAL A C 1
ATOM 1199 O O . VAL A 1 163 ? -17.541 -4.380 8.065 1.00 97.69 163 VAL A O 1
ATOM 1202 N N . PHE A 1 164 ? -15.933 -4.075 6.519 1.00 97.00 164 PHE A N 1
ATOM 1203 C CA . PHE A 1 164 ? -16.411 -2.807 5.976 1.00 97.00 164 PHE A CA 1
ATOM 1204 C C . PHE A 1 164 ? -17.175 -3.047 4.675 1.00 97.00 164 PHE A C 1
ATOM 1206 O O . PHE A 1 164 ? -16.822 -3.936 3.897 1.00 97.00 164 PHE A O 1
ATOM 1213 N N . GLY A 1 165 ? -18.210 -2.250 4.431 1.00 93.56 165 GLY A N 1
ATOM 1214 C CA . GLY A 1 165 ? -19.025 -2.289 3.220 1.00 93.56 165 GLY A CA 1
ATOM 1215 C C . GLY A 1 165 ? -19.754 -0.964 3.014 1.00 93.56 165 GLY A C 1
ATOM 1216 O O . GLY A 1 165 ? -19.621 -0.049 3.825 1.00 93.56 165 GLY A O 1
ATOM 1217 N N . LEU A 1 166 ? -20.505 -0.865 1.917 1.00 89.06 166 LEU A N 1
ATOM 1218 C CA . LEU A 1 166 ? -21.374 0.284 1.664 1.00 89.06 166 LEU A CA 1
ATOM 1219 C C . LEU A 1 166 ? -22.447 0.400 2.757 1.00 89.06 166 LEU A C 1
ATOM 1221 O O . LEU A 1 166 ? -22.909 -0.616 3.281 1.00 89.06 166 LEU A O 1
ATOM 1225 N N . LEU A 1 167 ? -22.796 1.645 3.084 1.00 78.50 167 LEU A N 1
ATOM 1226 C CA . LEU A 1 167 ? -23.905 1.992 3.974 1.00 78.50 167 LEU A CA 1
ATOM 1227 C C . LEU A 1 167 ? -25.240 1.885 3.241 1.00 78.50 167 LEU A C 1
ATOM 1229 O O . LEU A 1 167 ? -25.268 2.242 2.041 1.00 78.50 167 LEU A O 1
#

Sequence (167 aa):
YLIDRSKMGHYCAGCTRDSQIVQELPSALTSNFSAPAYWNNTVYFWAENDVLRAFSFNANGSGLLSASPIGKSARSYAFPGATPVISANGTTNGIVWSVDTSAFASGGQAVLHAHKASSVAIELYNSNQAANGRDQPGAAVKFAVPTVVNGKVYVGCAGKLTVFGLL

Secondary structure (DSSP, 8-state):
--S-TT------TT-SS-TT-S---TTSSSS--S--EEETTEEEE--TTEEEEEEEBSGGG---B-SS-SEEEEEEE-TT----EEEEETTEEEEEEEEE-GGGGGTPBPEEEEEETT-TT-EEEEGGGSGGG-----B--TT---EEETTEEEEEETTEEEEE---

Foldseek 3Di:
DLADPVCNDDDDPDDPDPPNDLDDQPPQDDAFPEDWDDADQWIWGWAAQFWIFIWGACVVNSRDTDSHTPATADDHAHPGTWHWDWDADRNHQIKTWTWRQNCQVVQDFIKIWIARPVHRNRTPDIQVPDPPSPRTQGGGDHHWHWDDDPQWIWTDHDVDIDIDHDD

pLDDT: mean 93.42, std 8.94, range [44.69, 98.81]

Radius of gyration: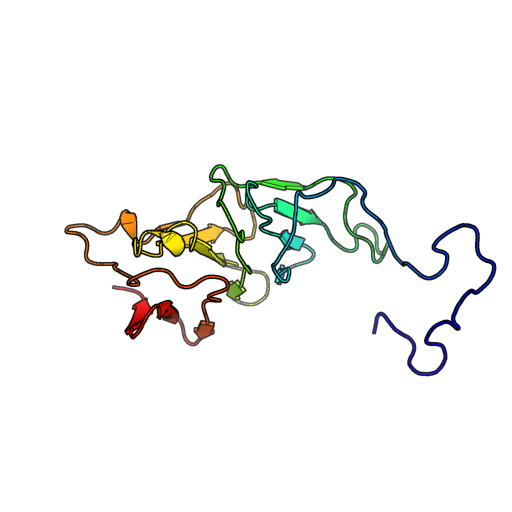 17.87 Å; chains: 1; bounding box: 56×36×46 Å